Protein AF-A0A6H9S1G1-F1 (afdb_monomer)

Secondary structure (DSSP, 8-state):
--HHHHHHHHHHHHHHHHHHHHHSSHHHHHHHHHHHHHHHHHTGGGS-TTS-HHHHHHHHHHHHHHHHHHHHHHHHHHHHHHHT-

Radius of gyration: 15.91 Å; Cα contacts (8 Å, |Δi|>4): 40; chains: 1; bounding box: 30×22×56 Å

Structure (mmCIF, N/CA/C/O backbone):
data_AF-A0A6H9S1G1-F1
#
_entry.id   AF-A0A6H9S1G1-F1
#
loop_
_atom_site.group_PDB
_atom_site.id
_atom_site.type_symbol
_atom_site.label_atom_id
_atom_site.label_alt_id
_atom_site.label_comp_id
_atom_site.label_asym_id
_atom_site.label_entity_id
_atom_site.label_seq_id
_atom_site.pdbx_PDB_ins_code
_atom_site.Cartn_x
_atom_site.Cartn_y
_atom_site.Cartn_z
_atom_site.occupancy
_atom_site.B_iso_or_equiv
_atom_site.auth_seq_id
_atom_site.auth_comp_id
_atom_site.auth_asym_id
_atom_site.auth_atom_id
_atom_site.pdbx_PDB_model_num
ATOM 1 N N . MET A 1 1 ? 1.132 0.756 25.678 1.00 52.78 1 MET A N 1
ATOM 2 C CA . MET A 1 1 ? 1.375 0.760 24.217 1.00 52.78 1 MET A CA 1
ATOM 3 C C . MET A 1 1 ? 0.031 0.849 23.522 1.00 52.78 1 MET A C 1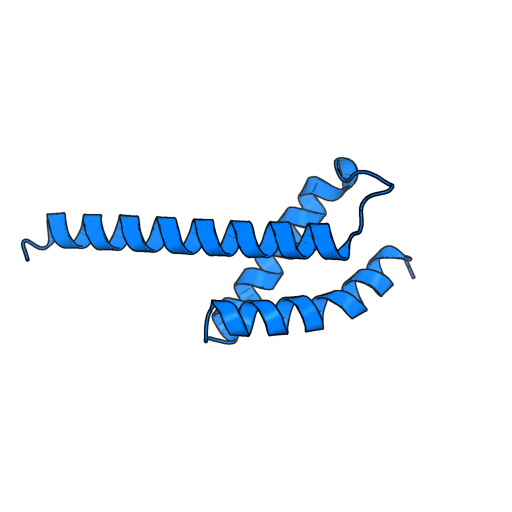
ATOM 5 O O . MET A 1 1 ? -0.913 0.240 24.008 1.00 5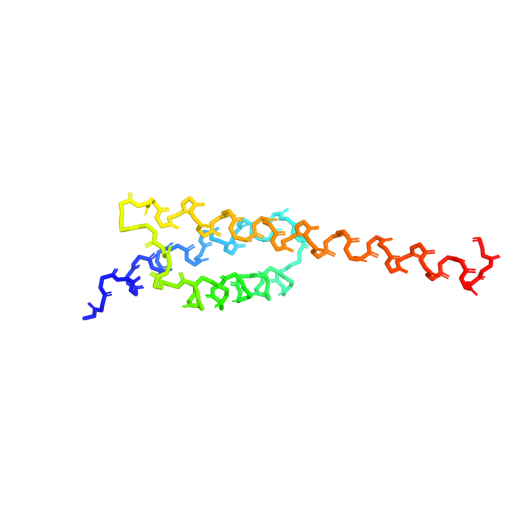2.78 1 MET A O 1
ATOM 9 N N . ASN A 1 2 ? -0.084 1.675 22.484 1.00 81.00 2 ASN A N 1
ATOM 10 C CA . ASN A 1 2 ? -1.347 1.939 21.794 1.00 81.00 2 ASN A CA 1
ATOM 11 C C . ASN A 1 2 ? -1.822 0.660 21.074 1.00 81.00 2 ASN A C 1
ATOM 13 O O . ASN A 1 2 ? -1.010 0.009 20.425 1.00 81.00 2 ASN A O 1
ATOM 17 N N . ALA A 1 3 ? -3.102 0.281 21.179 1.00 79.62 3 ALA A N 1
ATOM 18 C CA . ALA A 1 3 ? -3.623 -0.953 20.565 1.00 79.62 3 ALA A CA 1
ATOM 19 C C . ALA A 1 3 ? -3.410 -0.986 19.037 1.00 79.62 3 ALA A C 1
ATOM 21 O O . ALA A 1 3 ? -3.255 -2.048 18.438 1.00 79.62 3 ALA A O 1
ATOM 22 N N . LEU A 1 4 ? -3.345 0.197 18.421 1.00 80.94 4 LEU A N 1
ATOM 23 C CA . LEU A 1 4 ? -2.987 0.378 17.022 1.00 80.94 4 LEU A CA 1
ATOM 24 C C . LEU A 1 4 ? -1.552 -0.062 16.704 1.00 80.94 4 LEU A C 1
ATOM 26 O O . LEU A 1 4 ? -1.331 -0.748 15.708 1.00 80.94 4 LEU A O 1
ATOM 30 N N . ASP A 1 5 ? -0.583 0.332 17.531 1.00 87.19 5 ASP A N 1
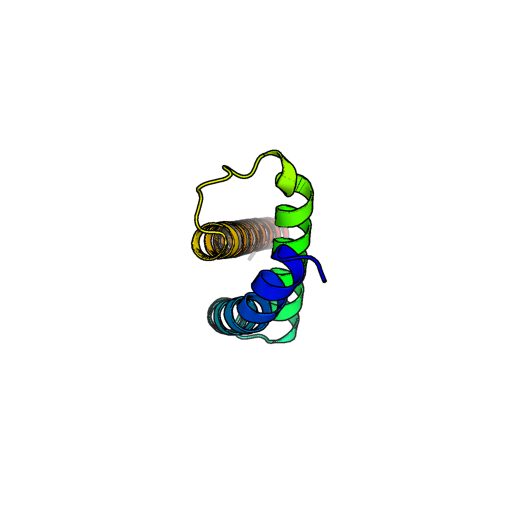ATOM 31 C CA . ASP A 1 5 ? 0.830 0.023 17.295 1.00 87.19 5 ASP A CA 1
ATOM 32 C C . ASP A 1 5 ? 1.050 -1.488 17.261 1.00 87.19 5 ASP A C 1
ATOM 34 O O . ASP A 1 5 ? 1.812 -1.979 16.431 1.00 87.19 5 ASP A O 1
ATOM 38 N N . GLU A 1 6 ? 0.352 -2.226 18.126 1.00 90.38 6 GLU A N 1
ATOM 39 C CA . GLU A 1 6 ? 0.426 -3.686 18.169 1.00 90.38 6 GLU A CA 1
ATOM 40 C C . GLU A 1 6 ? -0.116 -4.306 16.876 1.00 90.38 6 GLU A C 1
ATOM 42 O O . GLU A 1 6 ? 0.568 -5.086 16.213 1.00 90.38 6 GLU A O 1
ATOM 47 N N . GLN A 1 7 ? -1.299 -3.869 16.434 1.00 90.88 7 GLN A N 1
ATOM 48 C CA . GLN A 1 7 ? -1.878 -4.341 15.175 1.00 90.88 7 GLN A CA 1
ATOM 49 C C . GLN A 1 7 ? -0.981 -4.017 13.971 1.00 90.88 7 GLN A C 1
ATOM 51 O O . GLN A 1 7 ? -0.823 -4.841 13.068 1.00 90.88 7 GLN A O 1
ATOM 56 N N . LEU A 1 8 ? -0.363 -2.833 13.940 1.00 92.12 8 LEU A N 1
ATOM 57 C CA . LEU A 1 8 ? 0.569 -2.464 12.875 1.00 92.12 8 LEU A CA 1
ATOM 58 C C . LEU A 1 8 ? 1.832 -3.332 12.901 1.00 92.12 8 LEU A C 1
ATOM 60 O O . LEU A 1 8 ? 2.251 -3.799 11.842 1.00 92.12 8 LEU A O 1
ATOM 64 N N . ARG A 1 9 ? 2.407 -3.615 14.077 1.00 93.88 9 ARG A N 1
ATOM 65 C CA . ARG A 1 9 ? 3.578 -4.503 14.218 1.00 93.88 9 ARG A CA 1
ATOM 66 C C . ARG A 1 9 ? 3.313 -5.897 13.657 1.00 93.88 9 ARG A C 1
ATOM 68 O O . ARG A 1 9 ? 4.178 -6.449 12.978 1.00 93.88 9 ARG A O 1
ATOM 75 N N . GLU A 1 10 ? 2.113 -6.435 13.853 1.00 95.25 10 GLU A N 1
ATOM 76 C CA . GLU A 1 10 ? 1.719 -7.725 13.276 1.00 95.25 10 GLU A CA 1
ATOM 77 C C . GLU A 1 10 ? 1.482 -7.670 11.756 1.00 95.25 10 GLU A C 1
ATOM 79 O O . GLU A 1 10 ? 1.745 -8.636 11.025 1.00 95.25 10 GLU A O 1
ATOM 84 N N . LEU A 1 11 ? 0.954 -6.550 11.254 1.00 96.38 11 LEU A N 1
ATOM 85 C CA . LEU A 1 11 ? 0.569 -6.400 9.850 1.00 96.38 11 LEU A CA 1
ATOM 86 C C . LEU A 1 11 ? 1.734 -6.005 8.938 1.00 96.38 11 LEU A C 1
ATOM 88 O O . LEU A 1 11 ? 1.756 -6.445 7.787 1.00 96.38 11 LEU A O 1
ATOM 92 N N . ILE A 1 12 ? 2.720 -5.247 9.420 1.00 97.44 12 ILE A N 1
ATOM 93 C CA . ILE A 1 12 ? 3.865 -4.780 8.619 1.00 97.44 12 ILE A CA 1
ATOM 94 C C . ILE A 1 12 ? 4.617 -5.941 7.939 1.00 97.44 12 ILE A C 1
ATOM 96 O O . ILE A 1 12 ? 4.778 -5.899 6.715 1.00 97.44 12 ILE A O 1
ATOM 100 N N . PRO A 1 13 ? 5.000 -7.034 8.633 1.00 98.12 13 PRO A N 1
ATOM 101 C CA . PRO A 1 13 ? 5.656 -8.168 7.981 1.00 98.12 13 PRO A CA 1
ATOM 102 C C . PRO A 1 13 ? 4.784 -8.834 6.907 1.00 98.12 13 PRO A C 1
ATOM 104 O O . PRO A 1 13 ? 5.299 -9.354 5.915 1.00 98.12 13 PRO A O 1
ATOM 107 N N . ARG A 1 14 ? 3.454 -8.830 7.086 1.00 98.06 14 ARG A N 1
ATOM 108 C CA . ARG A 1 14 ? 2.496 -9.376 6.110 1.00 98.06 14 ARG A CA 1
ATOM 109 C C . ARG A 1 14 ? 2.390 -8.484 4.873 1.00 98.06 14 ARG A C 1
ATOM 111 O O . ARG A 1 14 ? 2.431 -9.008 3.761 1.00 98.06 14 ARG A O 1
ATOM 118 N N . LEU A 1 15 ? 2.304 -7.166 5.064 1.00 98.38 15 LEU A N 1
ATOM 119 C CA . LEU A 1 15 ? 2.317 -6.176 3.984 1.00 98.38 15 LEU A CA 1
ATOM 120 C C . LEU A 1 15 ? 3.609 -6.273 3.175 1.00 98.38 15 LEU A C 1
ATOM 122 O O . LEU A 1 15 ? 3.550 -6.331 1.952 1.00 98.38 15 LEU A O 1
ATOM 126 N N . ARG A 1 16 ? 4.759 -6.401 3.847 1.00 98.56 16 ARG A N 1
ATOM 127 C CA . ARG A 1 16 ? 6.064 -6.565 3.196 1.00 98.56 16 ARG A CA 1
ATOM 128 C C . ARG A 1 16 ? 6.132 -7.811 2.324 1.00 98.56 16 ARG A C 1
ATOM 130 O O . ARG A 1 16 ? 6.516 -7.717 1.164 1.00 98.56 16 ARG A O 1
ATOM 137 N N . ARG A 1 17 ? 5.719 -8.978 2.837 1.00 98.56 17 ARG A N 1
ATOM 138 C CA . ARG A 1 17 ? 5.688 -10.217 2.032 1.00 98.56 17 ARG A CA 1
ATOM 139 C C . ARG A 1 17 ? 4.817 -10.066 0.787 1.00 98.56 17 ARG A C 1
ATOM 141 O O . ARG A 1 17 ? 5.206 -10.502 -0.293 1.00 98.56 17 ARG A O 1
ATOM 148 N N . PHE A 1 18 ? 3.662 -9.423 0.930 1.00 98.50 18 PHE A N 1
ATOM 149 C CA . PHE A 1 18 ? 2.788 -9.153 -0.203 1.00 98.50 18 PHE A CA 1
ATOM 150 C C . PHE A 1 18 ? 3.423 -8.167 -1.194 1.00 98.50 18 PHE A C 1
ATOM 152 O O . PHE A 1 18 ? 3.452 -8.448 -2.389 1.00 98.50 18 PHE A O 1
ATOM 159 N N . ALA A 1 19 ? 4.020 -7.076 -0.716 1.00 98.44 19 ALA A N 1
ATOM 160 C CA . ALA A 1 19 ? 4.728 -6.113 -1.551 1.00 98.44 19 ALA A CA 1
ATOM 161 C C . ALA A 1 19 ? 5.875 -6.766 -2.339 1.00 98.44 19 ALA A C 1
ATOM 163 O O . ALA A 1 19 ? 5.964 -6.552 -3.542 1.00 98.44 19 ALA A O 1
ATOM 164 N N . VAL A 1 20 ? 6.672 -7.644 -1.717 1.00 98.62 20 VAL A N 1
ATOM 165 C CA . VAL A 1 20 ? 7.729 -8.409 -2.407 1.00 98.62 20 VAL A CA 1
ATOM 166 C C . VAL A 1 20 ? 7.155 -9.255 -3.545 1.00 98.62 20 VAL A C 1
ATOM 168 O O . VAL A 1 20 ? 7.743 -9.305 -4.624 1.00 98.62 20 VAL A O 1
ATOM 171 N N . SER A 1 21 ? 5.989 -9.881 -3.346 1.00 98.31 21 SER A N 1
ATOM 172 C CA . SER A 1 21 ? 5.330 -10.663 -4.403 1.00 98.31 21 SER A CA 1
ATOM 173 C C . SER A 1 21 ? 4.889 -9.807 -5.600 1.00 98.31 21 SER A C 1
ATOM 175 O O . SER A 1 21 ? 4.886 -10.290 -6.732 1.00 98.31 21 SER A O 1
ATOM 177 N N . LEU A 1 22 ? 4.571 -8.529 -5.363 1.00 97.38 22 LEU A N 1
ATOM 178 C CA . LEU A 1 22 ? 4.158 -7.575 -6.393 1.00 97.38 22 LEU A CA 1
ATOM 179 C C . LEU A 1 22 ? 5.355 -6.947 -7.118 1.00 97.38 22 LEU A C 1
ATOM 181 O O . LEU A 1 22 ? 5.355 -6.846 -8.343 1.00 97.38 22 LEU A O 1
ATOM 185 N N . THR A 1 23 ? 6.371 -6.510 -6.371 1.00 96.69 23 THR A N 1
ATOM 186 C CA . THR A 1 23 ? 7.507 -5.747 -6.909 1.00 96.69 23 THR A CA 1
ATOM 187 C C . THR A 1 23 ? 8.630 -6.634 -7.430 1.00 96.69 23 THR A C 1
ATOM 189 O O . THR A 1 23 ? 9.445 -6.164 -8.222 1.00 96.69 23 THR A O 1
ATOM 192 N N . ARG A 1 24 ? 8.711 -7.890 -6.963 1.00 96.81 24 ARG A N 1
ATOM 193 C CA . ARG A 1 24 ? 9.840 -8.812 -7.187 1.00 96.81 24 ARG A CA 1
ATOM 194 C C . ARG A 1 24 ? 11.202 -8.224 -6.782 1.00 96.81 24 ARG A C 1
ATOM 196 O O . ARG A 1 24 ? 12.239 -8.703 -7.227 1.00 96.81 24 ARG A O 1
ATOM 203 N N . ASN A 1 25 ? 11.204 -7.192 -5.938 1.00 96.94 25 ASN A N 1
ATOM 204 C CA . ASN A 1 25 ? 12.395 -6.503 -5.457 1.00 96.94 25 ASN A CA 1
ATOM 205 C C . ASN A 1 25 ? 12.171 -6.079 -3.990 1.00 96.94 25 ASN A C 1
ATOM 207 O O . ASN A 1 25 ? 11.227 -5.326 -3.730 1.00 96.94 25 ASN A O 1
ATOM 211 N N . PRO A 1 26 ? 13.004 -6.545 -3.038 1.00 96.75 26 PRO A N 1
ATOM 212 C CA . PRO A 1 26 ? 12.843 -6.230 -1.620 1.00 96.75 26 PRO A CA 1
ATOM 213 C C . PRO A 1 26 ? 12.895 -4.736 -1.287 1.00 96.75 26 PRO A C 1
ATOM 215 O O . PRO A 1 26 ? 12.048 -4.274 -0.534 1.00 96.75 26 PRO A O 1
ATOM 218 N N . SER A 1 27 ? 13.815 -3.972 -1.879 1.00 97.62 27 SER A N 1
ATOM 219 C CA . SER A 1 27 ? 13.927 -2.527 -1.636 1.00 97.62 27 SER A CA 1
ATOM 220 C C . SER A 1 27 ? 12.680 -1.781 -2.112 1.00 97.62 27 SER A C 1
ATOM 222 O O . SER A 1 27 ? 12.063 -1.057 -1.342 1.00 97.62 27 SER A O 1
ATOM 224 N N . ASN A 1 28 ? 12.213 -2.064 -3.333 1.00 96.94 28 ASN A N 1
ATOM 225 C CA . ASN A 1 28 ? 10.968 -1.477 -3.842 1.00 96.94 28 ASN A CA 1
ATOM 226 C C . ASN A 1 28 ? 9.744 -1.900 -3.011 1.00 96.94 28 ASN A C 1
ATOM 228 O O . ASN A 1 28 ? 8.742 -1.188 -2.966 1.00 96.94 28 ASN A O 1
ATOM 232 N N . ALA A 1 29 ? 9.780 -3.095 -2.412 1.00 98.06 29 ALA A N 1
ATOM 233 C CA . ALA A 1 29 ? 8.721 -3.556 -1.524 1.00 98.06 29 ALA A CA 1
ATOM 234 C C . ALA A 1 29 ? 8.708 -2.767 -0.211 1.00 98.06 29 ALA A C 1
ATOM 236 O O . ALA A 1 29 ? 7.629 -2.413 0.259 1.00 98.06 29 ALA A O 1
ATOM 237 N N . ASP A 1 30 ? 9.882 -2.480 0.350 1.00 98.19 30 ASP A N 1
ATOM 238 C CA . ASP A 1 30 ? 10.031 -1.674 1.563 1.00 98.19 30 ASP A CA 1
ATOM 239 C C . ASP A 1 30 ? 9.526 -0.241 1.336 1.00 98.19 30 ASP A C 1
ATOM 241 O O . ASP A 1 30 ? 8.689 0.233 2.108 1.00 98.19 30 ASP A O 1
ATOM 245 N N . ASP A 1 31 ? 9.888 0.380 0.210 1.00 97.94 31 ASP A N 1
ATOM 246 C CA . ASP A 1 31 ? 9.384 1.705 -0.182 1.00 97.94 31 ASP A CA 1
ATOM 247 C C . ASP A 1 31 ? 7.856 1.721 -0.350 1.00 97.94 31 ASP A C 1
ATOM 249 O O . ASP A 1 31 ? 7.164 2.641 0.095 1.00 97.94 31 ASP A O 1
ATOM 253 N N . LEU A 1 32 ? 7.294 0.679 -0.975 1.00 98.12 32 LEU A N 1
ATOM 254 C CA . LEU A 1 32 ? 5.849 0.551 -1.156 1.00 98.12 32 LEU A CA 1
ATOM 255 C C . LEU A 1 32 ? 5.118 0.394 0.188 1.00 98.12 32 LEU A C 1
ATOM 257 O O . LEU A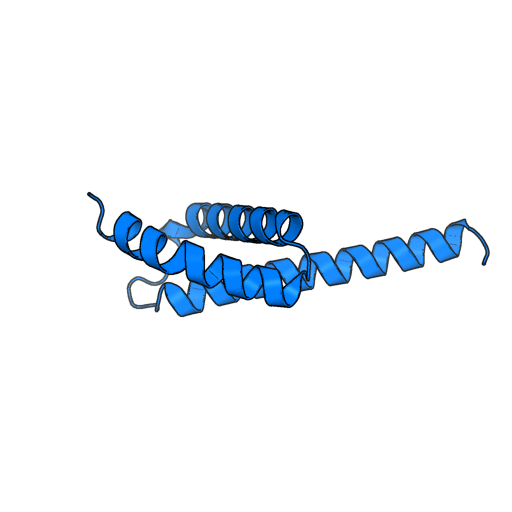 1 32 ? 4.041 0.965 0.374 1.00 98.12 32 LEU A O 1
ATOM 261 N N . VAL A 1 33 ? 5.683 -0.367 1.130 1.00 98.31 33 VAL A N 1
ATOM 262 C CA . VAL A 1 33 ? 5.122 -0.500 2.482 1.00 98.31 33 VAL A CA 1
ATOM 263 C C . VAL A 1 33 ? 5.187 0.832 3.221 1.00 98.31 33 VAL A C 1
ATOM 265 O O . VAL A 1 33 ? 4.183 1.225 3.816 1.00 98.31 33 VAL A O 1
ATOM 268 N N . GLN A 1 34 ? 6.310 1.548 3.152 1.00 97.44 34 GLN A N 1
ATOM 269 C CA . GLN A 1 34 ? 6.446 2.867 3.769 1.00 97.44 34 GLN A CA 1
ATOM 270 C C . GLN A 1 34 ? 5.381 3.833 3.236 1.00 97.44 34 GLN A C 1
ATOM 272 O O . GLN A 1 34 ? 4.596 4.371 4.018 1.00 97.44 34 GLN A O 1
ATOM 277 N N . ALA A 1 35 ? 5.271 3.974 1.913 1.00 97.62 35 ALA A N 1
ATOM 278 C CA . ALA A 1 35 ? 4.276 4.843 1.289 1.00 97.62 35 ALA A CA 1
ATOM 279 C C . ALA A 1 35 ? 2.836 4.452 1.670 1.00 97.62 35 ALA A C 1
ATOM 281 O O . ALA A 1 35 ? 1.957 5.313 1.801 1.00 97.62 35 ALA A O 1
ATOM 282 N N . CYS A 1 36 ? 2.568 3.156 1.855 1.00 97.31 36 CYS A N 1
ATOM 283 C CA . CYS A 1 36 ? 1.267 2.667 2.300 1.00 97.31 36 CYS A CA 1
ATOM 284 C C . CYS A 1 36 ? 0.962 3.130 3.728 1.00 97.31 36 CYS A C 1
ATOM 286 O O . CYS A 1 36 ? -0.143 3.609 3.992 1.00 97.31 36 CYS A O 1
ATOM 288 N N . LEU A 1 37 ? 1.925 2.995 4.641 1.00 95.94 37 LEU A N 1
ATOM 289 C CA . LEU A 1 37 ? 1.769 3.400 6.038 1.00 95.94 37 LEU A CA 1
ATOM 290 C C . LEU A 1 37 ? 1.639 4.918 6.171 1.00 95.94 37 LEU A C 1
ATOM 292 O O . LEU A 1 37 ? 0.740 5.376 6.869 1.00 95.94 37 LEU A O 1
ATOM 296 N N . GLU A 1 38 ? 2.443 5.697 5.446 1.00 96.50 38 GLU A N 1
ATOM 297 C CA . GLU A 1 38 ? 2.317 7.160 5.391 1.00 96.50 38 GLU A CA 1
ATOM 298 C C . GLU A 1 38 ? 0.904 7.573 4.963 1.00 96.50 38 GLU A C 1
ATOM 300 O O . GLU A 1 38 ? 0.231 8.351 5.641 1.00 96.50 38 GLU A O 1
ATOM 305 N N . ARG A 1 39 ? 0.403 6.976 3.873 1.00 94.44 39 ARG A N 1
ATOM 306 C CA . ARG A 1 39 ? -0.949 7.229 3.359 1.00 94.44 39 ARG A CA 1
ATOM 307 C C . ARG A 1 39 ? -2.032 6.839 4.363 1.00 94.44 39 ARG A C 1
ATOM 309 O O . ARG A 1 39 ? -3.036 7.545 4.461 1.00 94.44 39 ARG A O 1
ATOM 316 N N . ALA A 1 40 ? -1.859 5.716 5.054 1.00 92.88 40 ALA A N 1
ATOM 317 C CA . ALA A 1 40 ? -2.796 5.236 6.062 1.00 92.88 40 ALA A CA 1
ATOM 318 C C . ALA A 1 40 ? -2.834 6.174 7.275 1.00 92.88 40 ALA A C 1
ATOM 320 O O . ALA A 1 40 ? -3.917 6.573 7.696 1.00 92.88 40 ALA A O 1
ATOM 321 N N . LEU A 1 41 ? -1.671 6.595 7.779 1.00 91.44 41 LEU A N 1
ATOM 322 C CA . LEU A 1 41 ? -1.559 7.527 8.901 1.00 91.44 41 LEU A CA 1
ATOM 323 C C . LEU A 1 41 ? -2.150 8.900 8.560 1.00 91.44 41 LEU A C 1
ATOM 325 O O . LEU A 1 41 ? -2.907 9.449 9.355 1.00 91.44 41 LEU A O 1
ATOM 329 N N . SER A 1 42 ? -1.916 9.424 7.350 1.00 91.56 42 SER A N 1
ATOM 330 C CA . SER A 1 42 ? -2.544 10.682 6.913 1.00 91.56 42 SER A CA 1
ATOM 331 C C . SER A 1 42 ? -4.073 10.609 6.819 1.00 91.56 42 SER A C 1
ATOM 333 O O . SER A 1 42 ? -4.735 11.638 6.883 1.00 91.56 42 SER A O 1
ATOM 335 N N . LYS A 1 43 ? -4.642 9.412 6.633 1.00 88.25 43 LYS A N 1
ATOM 336 C CA . LYS A 1 43 ? -6.092 9.179 6.517 1.00 88.25 43 LYS A CA 1
ATOM 337 C C . LYS A 1 43 ? -6.697 8.533 7.757 1.00 88.25 43 LYS A C 1
ATOM 339 O O . LYS A 1 43 ? -7.818 8.032 7.699 1.00 88.25 43 LYS A O 1
ATOM 344 N N . TRP A 1 44 ? -5.959 8.514 8.862 1.00 85.12 44 TRP A N 1
ATOM 345 C CA . TRP A 1 44 ? -6.350 7.760 10.045 1.00 85.12 44 TRP A CA 1
ATOM 346 C C . TRP A 1 44 ? -7.692 8.228 10.619 1.00 85.12 44 TRP A C 1
ATOM 348 O O . 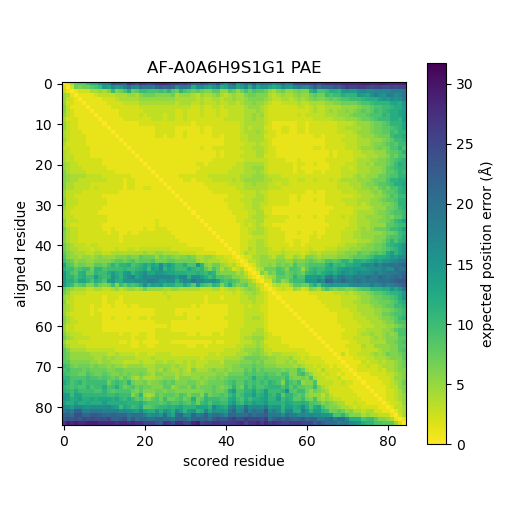TRP A 1 44 ? -8.548 7.403 10.928 1.00 85.12 44 TRP A O 1
ATOM 358 N N . ASN A 1 45 ? -7.917 9.544 10.655 1.00 82.62 45 ASN A N 1
ATOM 359 C CA . ASN A 1 45 ? -9.160 10.141 11.157 1.00 82.62 45 ASN A CA 1
ATOM 360 C C . ASN A 1 45 ? -10.377 9.890 10.247 1.00 82.62 45 ASN A C 1
ATOM 362 O O . ASN A 1 45 ? -11.507 9.953 10.718 1.00 82.62 45 ASN A O 1
ATOM 366 N N . ASP A 1 46 ? -10.154 9.554 8.972 1.00 78.19 46 ASP A N 1
ATOM 367 C CA . ASP A 1 46 ? -11.215 9.225 8.010 1.00 78.19 46 ASP A CA 1
ATOM 368 C C . ASP A 1 46 ? -11.523 7.717 7.977 1.00 78.19 46 ASP A C 1
ATOM 370 O O . ASP A 1 46 ? -12.421 7.261 7.256 1.00 78.19 46 ASP A O 1
ATOM 374 N N . LYS A 1 47 ? -10.751 6.899 8.707 1.00 76.12 47 LYS A N 1
ATOM 375 C CA . LYS A 1 47 ? -10.962 5.454 8.757 1.00 76.12 47 LYS A CA 1
ATOM 376 C C . LYS A 1 47 ? -12.286 5.175 9.467 1.00 76.12 47 LYS A C 1
ATOM 378 O O . LYS A 1 47 ? -12.505 5.594 10.599 1.00 76.12 47 LYS A O 1
ATOM 383 N N . ARG A 1 48 ? -13.142 4.364 8.836 1.00 72.06 48 ARG A N 1
ATOM 384 C CA . ARG A 1 48 ? -14.345 3.840 9.496 1.00 72.06 48 ARG A CA 1
ATOM 385 C C . ARG A 1 48 ? -13.943 3.057 10.762 1.00 72.06 48 ARG A C 1
ATOM 387 O O . ARG A 1 48 ? -13.122 2.133 10.636 1.00 72.06 48 ARG A O 1
ATOM 394 N N . PRO A 1 49 ? -14.505 3.387 11.941 1.00 66.88 49 PRO A N 1
ATOM 395 C CA . PRO A 1 49 ? -14.175 2.727 13.206 1.00 66.88 49 PRO A CA 1
ATOM 396 C C . PRO A 1 49 ? -14.301 1.201 13.118 1.00 66.88 49 PRO A C 1
ATOM 398 O O . PRO A 1 49 ? -13.371 0.491 13.492 1.00 66.88 49 PRO A O 1
ATOM 401 N N . ASP A 1 50 ? -15.360 0.721 12.462 1.00 73.12 50 ASP A N 1
ATOM 402 C CA . ASP A 1 50 ? -15.715 -0.705 12.382 1.00 73.12 50 ASP A CA 1
ATOM 403 C C . ASP A 1 50 ? -15.058 -1.449 11.203 1.00 73.12 50 ASP A C 1
ATOM 405 O O . ASP A 1 50 ? -15.330 -2.622 10.952 1.00 73.12 50 ASP A O 1
ATOM 409 N N . GLY A 1 51 ? -14.216 -0.767 10.419 1.00 77.44 51 GLY A N 1
ATOM 410 C CA . GLY A 1 51 ? -13.556 -1.362 9.257 1.00 77.44 51 GLY A CA 1
ATOM 411 C C . GLY A 1 51 ? -12.332 -2.198 9.636 1.00 77.44 51 GLY A C 1
ATOM 412 O O . GLY A 1 51 ? -11.480 -1.728 10.399 1.00 77.44 51 GLY A O 1
ATOM 413 N N . ASP A 1 52 ? -12.196 -3.386 9.033 1.00 89.44 52 ASP A N 1
ATOM 414 C CA . ASP A 1 52 ? -11.007 -4.239 9.156 1.00 89.44 52 ASP A CA 1
ATOM 415 C C . ASP A 1 52 ? -9.741 -3.492 8.691 1.00 89.44 52 ASP A C 1
ATOM 417 O O . ASP A 1 52 ? -9.564 -3.179 7.506 1.00 89.44 52 ASP A O 1
ATOM 421 N N . LEU A 1 53 ? -8.845 -3.217 9.646 1.00 91.06 53 LEU A N 1
ATOM 422 C CA . LEU A 1 53 ? -7.568 -2.543 9.419 1.00 91.06 53 LEU A CA 1
ATOM 423 C C . LEU A 1 53 ? -6.714 -3.288 8.387 1.00 91.06 53 LEU A C 1
ATOM 425 O O . LEU A 1 53 ? -6.081 -2.655 7.540 1.00 91.06 53 LEU A O 1
ATOM 429 N N . ARG 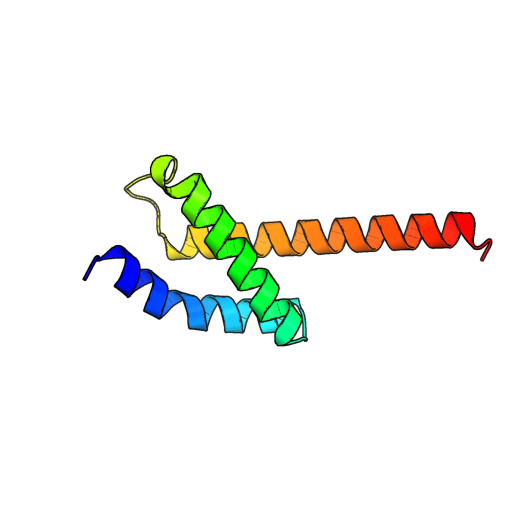A 1 54 ? -6.720 -4.624 8.417 1.00 93.62 54 ARG A N 1
ATOM 430 C CA . ARG A 1 54 ? -5.938 -5.442 7.490 1.00 93.62 54 ARG A CA 1
ATOM 431 C C . ARG A 1 54 ? -6.428 -5.243 6.063 1.00 93.62 54 ARG A C 1
ATOM 433 O O . ARG A 1 54 ? -5.631 -4.881 5.199 1.00 93.62 54 ARG A O 1
ATOM 440 N N . ALA A 1 55 ? -7.718 -5.453 5.807 1.00 93.88 55 ALA A N 1
ATOM 441 C CA . ALA A 1 55 ? -8.295 -5.262 4.477 1.00 93.88 55 ALA A CA 1
ATOM 442 C C . ALA A 1 55 ? -8.052 -3.839 3.944 1.00 93.88 55 ALA A C 1
ATOM 444 O O . ALA A 1 55 ? -7.723 -3.653 2.766 1.00 93.88 55 ALA A O 1
ATOM 445 N N . TRP A 1 56 ? -8.147 -2.834 4.818 1.00 94.62 56 TRP A N 1
ATOM 446 C CA . TRP A 1 56 ? -7.908 -1.439 4.461 1.00 94.62 56 TRP A CA 1
ATOM 447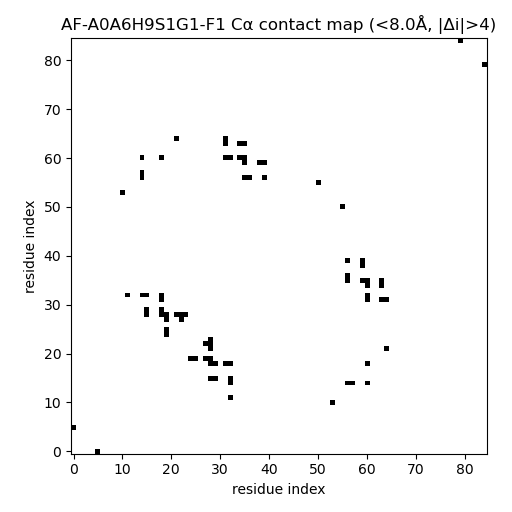 C C . TRP A 1 56 ? -6.453 -1.163 4.053 1.00 94.62 56 TRP A C 1
ATOM 449 O O . TRP A 1 56 ? -6.222 -0.600 2.979 1.00 94.62 56 TRP A O 1
ATOM 459 N N . LEU A 1 57 ? -5.469 -1.614 4.839 1.00 96.00 57 LEU A N 1
ATOM 460 C CA . LEU A 1 57 ? -4.046 -1.431 4.519 1.00 96.00 57 LEU A CA 1
ATOM 461 C C . LEU A 1 57 ? -3.650 -2.148 3.224 1.00 96.00 57 LEU A C 1
ATOM 463 O O . LEU A 1 57 ? -3.003 -1.555 2.362 1.00 96.00 57 LEU A O 1
ATOM 467 N N . PHE A 1 58 ? -4.097 -3.391 3.030 1.00 97.19 58 PHE A N 1
ATOM 468 C CA . PHE A 1 58 ? -3.830 -4.129 1.789 1.00 97.19 58 PHE A CA 1
ATOM 469 C C . PHE A 1 58 ? -4.451 -3.439 0.565 1.00 97.19 58 PHE A C 1
ATOM 471 O O . PHE A 1 58 ? -3.842 -3.411 -0.507 1.00 97.19 58 PHE A O 1
ATOM 478 N N . SER A 1 59 ? -5.624 -2.822 0.730 1.00 96.19 59 SER A N 1
ATOM 479 C CA . SER A 1 59 ? -6.269 -2.041 -0.331 1.00 96.19 59 SER A CA 1
ATOM 480 C C . SER A 1 59 ? -5.477 -0.781 -0.691 1.00 96.19 59 SER A C 1
ATOM 482 O O . SER A 1 59 ? -5.358 -0.455 -1.874 1.00 96.19 59 SER A O 1
ATOM 484 N N . ILE A 1 60 ? -4.923 -0.069 0.299 1.00 96.00 60 ILE A N 1
ATOM 485 C CA . ILE A 1 60 ? -4.056 1.097 0.062 1.00 96.00 60 ILE A CA 1
ATOM 486 C C . ILE A 1 60 ? -2.788 0.670 -0.683 1.00 96.00 60 ILE A C 1
ATOM 488 O O . ILE A 1 60 ? -2.480 1.249 -1.728 1.00 96.00 60 ILE A O 1
ATOM 492 N N . LEU A 1 61 ? -2.109 -0.371 -0.194 1.00 98.25 61 LEU A N 1
ATOM 493 C CA . LEU A 1 61 ? -0.871 -0.890 -0.775 1.00 98.25 61 LEU A CA 1
ATOM 494 C C . LEU A 1 61 ? -1.063 -1.295 -2.240 1.00 98.25 61 LEU A C 1
ATOM 496 O O . LEU A 1 61 ? -0.311 -0.872 -3.118 1.00 98.25 61 LEU A O 1
ATOM 500 N N . TYR A 1 62 ? -2.111 -2.071 -2.530 1.00 98.06 62 TYR A N 1
ATOM 501 C CA . TYR A 1 62 ? -2.380 -2.531 -3.890 1.00 98.06 62 TYR A CA 1
ATOM 502 C C . TYR A 1 62 ? -2.721 -1.374 -4.840 1.00 98.06 62 TYR A C 1
ATOM 504 O O . TYR A 1 62 ? -2.245 -1.343 -5.977 1.00 98.06 62 TYR A O 1
ATOM 512 N N . ARG A 1 63 ? -3.487 -0.375 -4.378 1.00 97.06 63 ARG A N 1
ATOM 513 C CA . ARG A 1 63 ? -3.778 0.829 -5.175 1.00 97.06 63 ARG A CA 1
ATOM 514 C C . ARG A 1 63 ? -2.505 1.601 -5.512 1.00 97.06 63 ARG A C 1
ATOM 516 O O . ARG A 1 63 ? -2.312 1.944 -6.676 1.00 97.06 63 ARG A O 1
ATOM 523 N N . GLN A 1 64 ? -1.621 1.806 -4.537 1.00 96.50 64 GLN A N 1
ATOM 524 C CA . GLN A 1 64 ? -0.337 2.475 -4.763 1.00 96.50 64 GLN A CA 1
ATOM 525 C C . GLN A 1 64 ? 0.553 1.713 -5.748 1.00 96.50 64 GLN A C 1
ATOM 527 O O . GLN A 1 64 ? 1.146 2.331 -6.633 1.00 96.50 64 GLN A O 1
ATOM 532 N N . PHE A 1 65 ? 0.598 0.382 -5.655 1.00 97.38 65 PHE A N 1
ATOM 533 C CA . PHE A 1 65 ? 1.313 -0.449 -6.622 1.00 97.38 65 PHE A CA 1
ATOM 534 C C . PHE A 1 65 ? 0.777 -0.254 -8.049 1.00 97.38 65 PHE A C 1
ATOM 536 O O . PHE A 1 65 ? 1.549 0.012 -8.973 1.00 97.38 65 PHE A O 1
ATOM 543 N N . LEU A 1 66 ? -0.547 -0.317 -8.235 1.00 96.69 66 LEU A N 1
ATOM 544 C CA . LEU A 1 66 ? -1.171 -0.102 -9.543 1.00 96.69 66 LEU A CA 1
ATOM 545 C C . LEU A 1 66 ? -0.916 1.310 -10.084 1.00 96.69 66 LEU A C 1
ATOM 547 O O . LEU A 1 66 ? -0.640 1.467 -11.274 1.00 96.69 66 LEU A O 1
ATOM 551 N N . ASP A 1 67 ? -0.981 2.335 -9.233 1.00 94.31 67 ASP A N 1
ATOM 552 C CA . ASP A 1 67 ? -0.671 3.717 -9.609 1.00 94.31 67 ASP A CA 1
ATOM 553 C C . ASP A 1 67 ? 0.793 3.878 -10.032 1.00 94.31 67 ASP A C 1
ATOM 555 O O . ASP A 1 67 ? 1.081 4.515 -11.050 1.00 94.31 67 ASP A O 1
ATOM 559 N N . GLY A 1 68 ? 1.727 3.264 -9.303 1.00 92.75 68 GLY A N 1
ATOM 560 C CA . GLY A 1 68 ? 3.140 3.202 -9.677 1.00 92.75 68 GLY A CA 1
ATOM 561 C C . GLY A 1 68 ? 3.347 2.537 -11.039 1.00 92.75 68 GLY A C 1
ATOM 562 O O . GLY A 1 68 ? 3.991 3.110 -11.920 1.00 92.75 68 GLY A O 1
ATOM 563 N N . HIS A 1 69 ? 2.724 1.377 -11.254 1.00 91.31 69 HIS A N 1
ATOM 564 C CA . HIS A 1 69 ? 2.827 0.639 -12.510 1.00 91.31 69 HIS A CA 1
ATOM 565 C C . HIS A 1 69 ? 2.227 1.413 -13.699 1.00 91.31 69 HIS A C 1
ATOM 567 O O . HIS A 1 69 ? 2.834 1.495 -14.769 1.00 91.31 69 HIS A O 1
ATOM 573 N N . ARG A 1 70 ? 1.064 2.058 -13.513 1.00 89.94 70 ARG A N 1
ATOM 574 C CA . ARG A 1 70 ? 0.442 2.926 -14.529 1.00 89.94 70 ARG A CA 1
ATOM 575 C C . ARG A 1 70 ? 1.335 4.108 -14.902 1.00 89.94 70 ARG A C 1
ATOM 577 O O . ARG A 1 70 ? 1.467 4.407 -16.090 1.00 89.94 70 ARG A O 1
ATOM 584 N N . ARG A 1 71 ? 1.955 4.763 -13.911 1.00 89.88 71 ARG A N 1
ATOM 585 C CA . ARG A 1 71 ? 2.901 5.866 -14.145 1.00 89.88 71 ARG A CA 1
ATOM 586 C C . ARG A 1 71 ? 4.114 5.386 -14.930 1.00 89.88 71 ARG A C 1
ATOM 588 O O . ARG A 1 71 ? 4.405 5.970 -15.967 1.00 89.88 71 ARG A O 1
ATOM 595 N N . SER A 1 72 ? 4.754 4.296 -14.507 1.00 88.94 72 SER A N 1
ATOM 596 C CA . SER A 1 72 ? 5.922 3.727 -15.196 1.00 88.94 72 SER A CA 1
ATOM 597 C C . SER A 1 72 ? 5.632 3.428 -16.673 1.00 88.94 72 SER A C 1
ATOM 599 O O . SER A 1 72 ? 6.362 3.890 -17.548 1.00 88.94 72 SER A O 1
ATOM 601 N N . ARG A 1 73 ? 4.496 2.783 -16.980 1.00 87.81 73 ARG A N 1
ATOM 602 C CA . ARG A 1 73 ? 4.074 2.539 -18.371 1.00 87.81 73 ARG A CA 1
ATOM 603 C C . ARG A 1 73 ? 3.837 3.822 -19.172 1.00 87.81 73 ARG A C 1
ATOM 605 O O . ARG A 1 73 ? 4.105 3.848 -20.368 1.00 87.81 73 ARG A O 1
ATOM 612 N N . ARG A 1 74 ? 3.30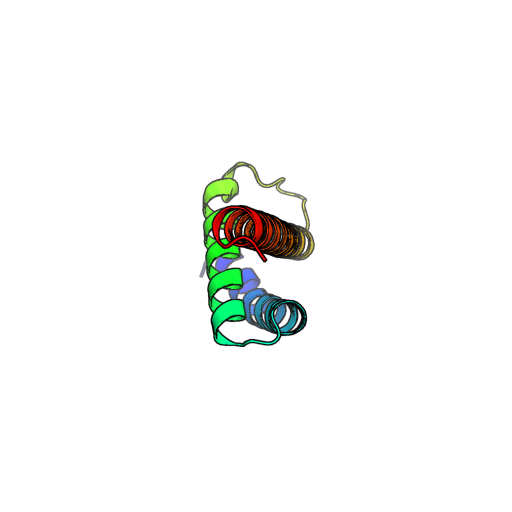3 4.876 -18.546 1.00 88.81 74 ARG A N 1
ATOM 613 C CA . ARG A 1 74 ? 3.118 6.180 -19.201 1.00 88.81 74 ARG A CA 1
ATOM 614 C C . ARG A 1 74 ? 4.463 6.845 -19.506 1.00 88.81 74 ARG A C 1
ATOM 616 O O . ARG A 1 74 ? 4.609 7.369 -20.604 1.00 88.81 74 ARG A O 1
ATOM 623 N N . TYR A 1 75 ? 5.421 6.795 -18.580 1.00 88.12 75 TYR A N 1
ATOM 624 C CA . TYR A 1 75 ? 6.775 7.312 -18.804 1.00 88.12 75 TYR A CA 1
ATOM 625 C C . TYR A 1 75 ? 7.506 6.540 -19.903 1.00 88.12 75 TYR A C 1
ATOM 627 O O . TYR A 1 75 ? 8.086 7.170 -20.776 1.00 88.12 75 TYR A O 1
ATOM 635 N N . ALA A 1 76 ? 7.413 5.207 -19.921 1.00 88.44 76 ALA A N 1
ATOM 636 C CA . ALA A 1 76 ? 8.008 4.386 -20.977 1.00 88.44 76 ALA A CA 1
ATOM 637 C C . ALA A 1 76 ? 7.487 4.779 -22.371 1.00 88.44 76 ALA A C 1
ATOM 639 O O . ALA A 1 76 ? 8.285 5.103 -23.242 1.00 88.44 76 ALA A O 1
ATOM 640 N N . ARG A 1 77 ? 6.159 4.885 -22.545 1.00 88.00 77 ARG A N 1
ATOM 641 C CA . ARG A 1 77 ? 5.554 5.346 -23.811 1.00 88.00 77 ARG A CA 1
ATOM 642 C C . ARG A 1 77 ? 5.993 6.752 -24.218 1.00 88.00 77 ARG A C 1
ATOM 644 O O . ARG A 1 77 ? 6.147 7.042 -25.396 1.00 88.00 77 ARG A O 1
ATOM 651 N N . MET A 1 78 ? 6.150 7.646 -23.245 1.00 87.56 78 MET A N 1
ATOM 652 C CA . MET A 1 78 ? 6.617 9.007 -23.502 1.00 87.56 78 MET A CA 1
ATOM 653 C C . MET A 1 78 ? 8.077 8.998 -23.972 1.00 87.56 78 MET A C 1
ATOM 655 O O . MET A 1 78 ? 8.407 9.679 -24.934 1.00 87.56 78 MET A O 1
ATOM 659 N N . LEU A 1 79 ? 8.936 8.192 -23.344 1.00 88.19 79 LEU A N 1
ATOM 660 C CA . LEU A 1 79 ? 10.324 8.017 -23.769 1.00 88.19 79 LEU A CA 1
ATOM 661 C C . LEU A 1 79 ? 10.425 7.384 -25.160 1.00 88.19 79 LEU A C 1
ATOM 663 O O . LEU A 1 79 ? 11.237 7.846 -25.951 1.00 88.19 79 LEU A O 1
ATOM 667 N N . GLU A 1 80 ? 9.600 6.389 -25.490 1.00 88.44 80 GLU A N 1
ATOM 668 C CA . GLU A 1 80 ? 9.509 5.822 -26.848 1.00 88.44 80 GLU A CA 1
ATOM 669 C C . GLU A 1 80 ? 9.196 6.920 -27.876 1.00 88.44 80 GLU A C 1
ATOM 671 O O . GLU A 1 80 ? 9.947 7.102 -28.832 1.00 88.44 80 GLU A O 1
ATOM 676 N N . PHE A 1 81 ? 8.181 7.749 -27.605 1.00 82.50 81 PHE A N 1
ATOM 677 C CA . PHE A 1 81 ? 7.815 8.875 -28.469 1.00 82.50 81 PHE A CA 1
ATOM 678 C C . PHE A 1 81 ? 8.969 9.871 -28.698 1.00 82.50 81 PHE A C 1
ATOM 680 O O . PHE A 1 81 ? 9.162 10.331 -29.819 1.00 82.50 81 PHE A O 1
ATOM 687 N N . PHE A 1 82 ? 9.755 10.197 -27.664 1.00 78.56 82 PHE A N 1
ATOM 688 C CA . PHE A 1 82 ? 10.891 11.124 -27.797 1.00 78.56 82 PHE A CA 1
ATOM 689 C C . PHE A 1 82 ? 12.164 10.482 -28.358 1.00 78.56 82 PHE A C 1
ATOM 691 O O . PHE A 1 82 ? 13.002 11.192 -28.909 1.00 78.56 82 PHE A O 1
ATOM 698 N N . THR A 1 83 ? 12.339 9.168 -28.204 1.00 83.62 83 THR A N 1
ATOM 699 C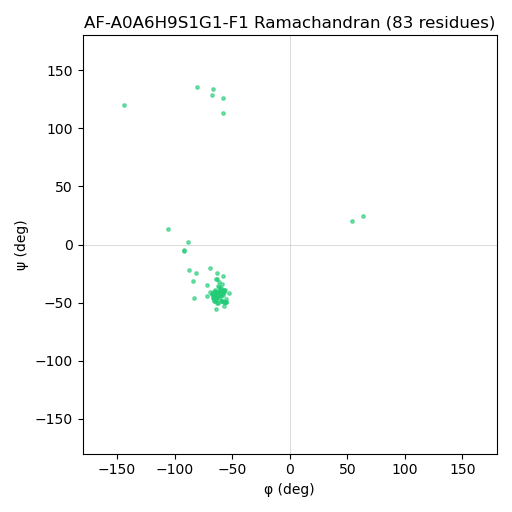 CA . THR A 1 83 ? 13.542 8.452 -28.667 1.00 83.62 83 THR A CA 1
ATOM 700 C C . THR A 1 83 ? 13.413 7.899 -30.086 1.00 83.62 83 THR A C 1
ATOM 702 O O . THR A 1 83 ? 14.405 7.407 -30.618 1.00 83.62 83 THR A O 1
ATOM 705 N N . GLY A 1 84 ? 12.242 8.027 -30.721 1.00 66.12 84 GLY A N 1
ATOM 706 C CA . GLY A 1 84 ? 12.048 7.748 -32.148 1.00 66.12 84 GLY A CA 1
ATOM 707 C C . GLY A 1 84 ? 12.285 6.290 -32.556 1.00 66.12 84 GLY A C 1
ATOM 708 O O . GLY A 1 84 ? 12.621 6.043 -33.713 1.00 66.12 84 GLY A O 1
ATOM 709 N N . ARG A 1 85 ? 12.151 5.344 -31.617 1.00 57.00 85 ARG A N 1
ATOM 710 C CA . ARG A 1 85 ? 12.131 3.901 -31.897 1.00 57.00 85 ARG A CA 1
ATOM 711 C C . ARG A 1 85 ? 10.709 3.373 -31.939 1.00 57.00 85 ARG A C 1
ATOM 713 O O . ARG A 1 85 ? 9.906 3.819 -31.091 1.00 57.00 85 ARG A O 1
#

Organism: NCBI:txid191390

Mean predicted aligned error: 5.32 Å

InterPro domains:
  IPR013325 RNA polymerase sigma factor, region 2 [SSF88946] (2-80)
  IPR039425 RNA polymerase sigma-70-like [PTHR43133] (3-74)
  IPR053866 PhyR, sigma2 domain [PF22029] (10-61)

Solvent-accessible surface area (backbone atoms only — not comparable to full-atom values): 4842 Å² total; per-residue (Å²): 132,61,75,64,60,55,56,47,64,67,42,50,66,54,50,36,56,51,31,27,73,73,60,76,34,66,68,62,8,52,54,47,44,49,56,30,50,54,55,47,61,77,40,49,89,75,52,60,88,90,52,62,64,66,64,51,51,54,52,47,35,54,51,51,52,51,54,51,51,53,48,53,56,52,50,51,54,51,50,36,68,75,67,76,108

Foldseek 3Di:
DDPVVVVCVVQLVVQLVVLCVLPVDNVSSVVLSVVLVVVCVVCVVVDDPPDDPNVSSNVSSVVVSVVVVVVVVVVVVVVCVVVVD

Nearest PDB structures (foldseek):
  6kop-assembly1_F  TM=9.415E-01  e=2.355E-04  Mycobacterium tuberculosis H37Rv
  5uxx-assembly1_A  TM=9.083E-01  e=1.742E-04  Bartonella quintana str. Toulouse
  6jcy-assembly1_F  TM=8.871E-01  e=1.065E-03  Mycobacterium tuberculosis H37Rv
  6kon-assembly1_F  TM=8.573E-01  e=1.726E-03  Mycobacterium tuberculosis H37Rv
  5wur-assembly1_A  TM=9.124E-01  e=1.914E-01  Bacillus subtilis subsp. subtilis str. 168

Sequence (85 aa):
MNALDEQLRELIPRLRRFAVSLTRNPSNADDLVQACLERALSKWNDKRPDGDLRAWLFSILYRQFLDGHRRSRRYARMLEFFTGR

pLDDT: mean 90.59, std 9.43, range [52.78, 98.62]